Protein AF-A0A7J4LAJ6-F1 (afdb_monomer_lite)

Structure (mmCIF, N/CA/C/O backbone):
data_AF-A0A7J4LAJ6-F1
#
_entry.id   AF-A0A7J4LAJ6-F1
#
loop_
_atom_site.group_PDB
_atom_site.id
_atom_site.type_symbol
_atom_site.label_atom_id
_atom_site.label_alt_id
_atom_site.label_comp_id
_atom_site.label_asym_id
_atom_site.label_entity_id
_atom_site.label_seq_id
_atom_site.pdbx_PDB_ins_code
_atom_site.Cartn_x
_atom_site.Cartn_y
_atom_site.Cartn_z
_atom_site.occupancy
_atom_site.B_iso_or_equiv
_atom_site.auth_seq_id
_atom_site.auth_comp_id
_atom_site.auth_asym_id
_atom_site.auth_atom_id
_atom_site.pdbx_PDB_model_num
ATOM 1 N N . MET A 1 1 ? -7.871 -32.182 -29.128 1.00 37.62 1 MET A N 1
ATOM 2 C CA . MET A 1 1 ? -6.951 -31.026 -29.148 1.00 37.62 1 MET A CA 1
ATOM 3 C C . MET A 1 1 ? -7.465 -30.010 -28.133 1.00 37.62 1 MET A C 1
ATOM 5 O O . M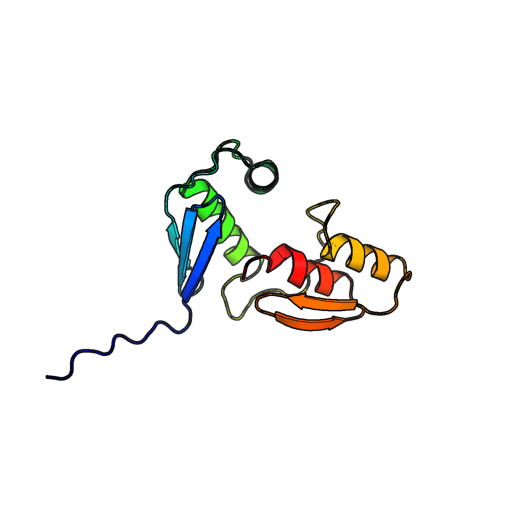ET A 1 1 ? -8.141 -29.061 -28.498 1.00 37.62 1 MET A O 1
ATOM 9 N N . MET A 1 2 ? -7.260 -30.291 -26.840 1.00 36.38 2 MET A N 1
ATOM 10 C CA . MET A 1 2 ? -7.616 -29.369 -25.757 1.00 36.38 2 MET A CA 1
ATOM 11 C C . MET A 1 2 ? -6.574 -28.255 -25.769 1.00 36.38 2 MET A C 1
ATOM 13 O O . MET A 1 2 ? -5.433 -28.470 -25.364 1.00 36.38 2 MET A O 1
ATOM 17 N N . MET A 1 3 ? -6.941 -27.094 -26.312 1.00 44.91 3 MET A N 1
ATOM 18 C CA . MET A 1 3 ? -6.167 -25.879 -26.102 1.00 44.91 3 MET A CA 1
ATOM 19 C C . MET A 1 3 ? -6.116 -25.642 -24.597 1.00 44.91 3 MET A C 1
ATOM 21 O O . MET A 1 3 ? -7.146 -25.503 -23.945 1.00 44.91 3 MET A O 1
ATOM 25 N N . SER A 1 4 ? -4.893 -25.690 -24.075 1.00 44.25 4 SER A N 1
ATOM 26 C CA . SER A 1 4 ? -4.522 -25.349 -22.713 1.00 44.25 4 SER A CA 1
ATOM 27 C C . SER A 1 4 ? -5.217 -24.050 -22.309 1.00 44.25 4 SER A C 1
ATOM 29 O O . SER A 1 4 ? -4.835 -22.965 -22.752 1.00 44.25 4 SER A O 1
ATOM 31 N N . MET A 1 5 ? -6.265 -24.168 -21.493 1.00 45.34 5 MET A N 1
ATOM 32 C CA . MET A 1 5 ? -6.782 -23.062 -20.705 1.00 45.34 5 MET A CA 1
ATOM 33 C C . MET A 1 5 ? -5.696 -22.797 -19.671 1.00 45.34 5 MET A C 1
ATOM 35 O O . MET A 1 5 ? -5.659 -23.413 -18.610 1.00 45.34 5 MET A O 1
ATOM 39 N N . LYS A 1 6 ? -4.707 -21.996 -20.081 1.00 46.69 6 LYS A N 1
ATOM 40 C CA . LYS A 1 6 ? -3.639 -21.479 -19.235 1.00 46.69 6 LYS A CA 1
ATOM 41 C C . LYS A 1 6 ? -4.332 -20.994 -17.970 1.00 46.69 6 LYS A C 1
ATOM 43 O O . LYS A 1 6 ? -5.164 -20.095 -18.080 1.00 46.69 6 LYS A O 1
ATOM 48 N N . MET A 1 7 ? -4.088 -21.659 -16.838 1.00 45.06 7 MET A N 1
ATOM 49 C CA . MET A 1 7 ? -4.697 -21.260 -15.574 1.00 45.06 7 MET A CA 1
ATOM 50 C C . MET A 1 7 ? -4.461 -19.762 -15.437 1.00 45.06 7 MET A C 1
ATOM 52 O O . MET A 1 7 ? -3.322 -19.300 -15.551 1.00 45.06 7 MET A O 1
ATOM 56 N N . MET A 1 8 ? -5.552 -19.006 -15.349 1.00 49.16 8 MET A N 1
ATOM 57 C CA . MET A 1 8 ? -5.489 -17.609 -14.967 1.00 49.16 8 MET A CA 1
ATOM 58 C C . MET A 1 8 ? -4.752 -17.641 -13.631 1.00 49.16 8 MET A C 1
ATOM 60 O O . MET A 1 8 ? -5.162 -18.372 -12.737 1.00 49.16 8 MET A O 1
ATOM 64 N N . ASN A 1 9 ? -3.569 -17.034 -13.560 1.00 57.22 9 ASN A N 1
ATOM 65 C CA . ASN A 1 9 ? -2.819 -17.025 -12.313 1.00 57.22 9 ASN A CA 1
ATOM 66 C C . ASN A 1 9 ? -3.720 -16.266 -11.329 1.00 57.22 9 ASN A C 1
ATOM 68 O O . ASN A 1 9 ? -3.963 -15.082 -11.556 1.00 57.22 9 ASN A O 1
ATOM 72 N N . ASP A 1 10 ? -4.278 -16.950 -10.325 1.00 72.31 10 ASP A N 1
ATOM 73 C CA . ASP A 1 10 ? -5.292 -16.379 -9.420 1.00 72.31 10 ASP A CA 1
ATOM 74 C C . ASP A 1 10 ? -4.754 -15.166 -8.628 1.00 72.31 10 ASP A C 1
ATOM 76 O O . ASP A 1 10 ? -5.525 -14.392 -8.068 1.00 72.31 10 ASP A O 1
ATOM 80 N N . ASP A 1 11 ? -3.431 -14.976 -8.625 1.00 89.12 11 ASP A N 1
ATOM 81 C CA . ASP A 1 11 ? -2.711 -13.882 -7.979 1.00 89.12 11 ASP A CA 1
ATOM 82 C C . ASP A 1 11 ? -2.031 -12.966 -9.018 1.00 89.12 11 ASP A C 1
ATOM 84 O O . ASP A 1 11 ? -0.808 -12.968 -9.181 1.00 89.12 11 ASP A O 1
ATOM 88 N N . GLU A 1 12 ? -2.826 -12.204 -9.775 1.00 93.56 12 GLU A N 1
ATOM 89 C CA . GLU A 1 12 ? -2.350 -11.136 -10.666 1.00 93.56 12 GLU A CA 1
ATOM 90 C C . GLU A 1 12 ? -2.897 -9.776 -10.222 1.00 93.56 12 GLU A C 1
ATOM 92 O O . GLU A 1 12 ? -4.105 -9.553 -10.202 1.00 93.56 12 GLU A O 1
ATOM 97 N N . HIS A 1 13 ? -1.992 -8.837 -9.939 1.00 92.56 13 HIS A N 1
ATOM 98 C CA . HIS A 1 13 ? -2.321 -7.467 -9.541 1.00 92.56 13 HIS A CA 1
ATOM 99 C C . HIS A 1 13 ? -1.783 -6.491 -10.578 1.00 92.56 13 HIS A C 1
ATOM 101 O O . HIS A 1 13 ? -0.588 -6.503 -10.897 1.00 92.56 13 HIS A O 1
ATOM 107 N N . ILE A 1 14 ? -2.648 -5.619 -11.092 1.00 93.94 14 ILE A N 1
ATOM 108 C CA . ILE A 1 14 ? -2.284 -4.599 -12.078 1.00 93.94 14 ILE A CA 1
ATOM 109 C C . ILE A 1 14 ? -2.346 -3.237 -11.399 1.00 93.94 14 ILE A C 1
ATOM 111 O O . ILE A 1 14 ? -3.401 -2.815 -10.947 1.00 93.94 14 ILE A O 1
ATOM 115 N N . TRP A 1 15 ? -1.215 -2.542 -11.383 1.00 93.81 15 TRP A N 1
ATOM 116 C CA . TRP A 1 15 ? -1.051 -1.253 -10.722 1.00 93.81 15 TRP A CA 1
ATOM 117 C C . TRP A 1 15 ? -0.752 -0.148 -11.729 1.00 93.81 15 TRP A C 1
ATOM 119 O O . TRP A 1 15 ? -0.108 -0.385 -12.757 1.00 93.81 15 TRP A O 1
ATOM 129 N N . GLU A 1 16 ? -1.145 1.077 -11.390 1.00 93.50 16 GLU A N 1
ATOM 130 C CA . GLU A 1 16 ? -0.698 2.283 -12.080 1.00 93.50 16 GLU A CA 1
ATOM 131 C C . GLU A 1 16 ? 0.025 3.214 -11.101 1.00 93.50 16 GLU A C 1
ATOM 133 O O . GLU A 1 16 ? -0.554 3.694 -10.131 1.00 93.50 16 GLU A O 1
ATOM 138 N N . VAL A 1 17 ? 1.303 3.496 -11.363 1.00 91.62 17 VAL A N 1
ATOM 139 C CA . VAL A 1 17 ? 2.121 4.412 -10.551 1.00 91.62 17 VAL A CA 1
ATOM 140 C C . VAL A 1 17 ? 2.807 5.389 -11.487 1.00 91.62 17 VAL A C 1
ATOM 142 O O . VAL A 1 17 ? 3.509 4.982 -12.403 1.00 91.62 17 VAL A O 1
ATOM 145 N N . GLY A 1 18 ? 2.599 6.695 -11.321 1.00 92.56 18 GLY A N 1
ATOM 146 C CA . GLY A 1 18 ? 3.236 7.670 -12.216 1.00 92.56 18 GLY A CA 1
ATOM 147 C C . GLY A 1 18 ? 2.805 7.542 -13.691 1.00 92.56 18 GLY A C 1
ATOM 148 O O . GLY A 1 18 ? 3.572 7.912 -14.582 1.00 92.56 18 GLY A O 1
ATOM 149 N N . LYS A 1 19 ? 1.610 6.982 -13.954 1.00 94.88 19 LYS A N 1
ATOM 150 C CA . LYS A 1 19 ? 1.123 6.546 -15.282 1.00 94.88 19 LYS A CA 1
ATOM 151 C C . LYS A 1 19 ? 1.925 5.396 -15.917 1.00 94.88 19 LYS A C 1
ATOM 153 O O . LYS A 1 19 ? 1.718 5.093 -17.087 1.00 94.88 19 LYS A O 1
ATOM 158 N N . ALA A 1 20 ? 2.816 4.747 -15.167 1.00 96.00 20 ALA A N 1
ATOM 159 C CA . ALA A 1 20 ? 3.391 3.464 -15.548 1.00 96.00 20 ALA A CA 1
ATOM 160 C C . ALA A 1 20 ? 2.447 2.334 -15.145 1.00 96.00 20 ALA A C 1
ATOM 162 O O . ALA A 1 20 ? 2.004 2.275 -13.997 1.00 96.00 20 ALA A O 1
ATOM 163 N N . ARG A 1 21 ? 2.202 1.404 -16.065 1.00 97.25 21 ARG A N 1
ATOM 164 C CA . ARG A 1 21 ? 1.507 0.155 -15.778 1.00 97.25 21 ARG A CA 1
ATOM 165 C C . ARG A 1 21 ? 2.499 -0.859 -15.227 1.00 97.25 21 ARG A C 1
ATOM 167 O O . ARG A 1 21 ? 3.522 -1.138 -15.852 1.00 97.25 21 ARG A O 1
ATOM 174 N N . MET A 1 22 ? 2.164 -1.447 -14.091 1.00 96.94 22 MET A N 1
ATOM 175 C CA . MET A 1 22 ? 2.949 -2.482 -13.435 1.00 96.94 22 MET A CA 1
ATOM 176 C C . MET A 1 22 ? 2.106 -3.737 -13.220 1.00 96.94 22 MET A C 1
ATOM 178 O O . MET A 1 22 ? 0.913 -3.646 -12.947 1.00 96.94 22 MET A O 1
ATOM 182 N N . ILE A 1 23 ? 2.730 -4.906 -13.350 1.00 96.88 23 ILE A N 1
ATOM 183 C CA . ILE A 1 23 ? 2.097 -6.202 -13.086 1.00 96.88 23 ILE A CA 1
ATOM 184 C C . ILE A 1 23 ? 2.887 -6.902 -11.987 1.00 96.88 23 ILE A C 1
ATOM 186 O O . ILE A 1 23 ? 4.101 -7.083 -12.122 1.00 96.88 23 ILE A O 1
ATOM 190 N N . VAL A 1 24 ? 2.191 -7.317 -10.933 1.00 95.88 24 VAL A N 1
ATOM 191 C CA . VAL A 1 24 ? 2.715 -8.166 -9.859 1.00 95.88 24 VAL A CA 1
ATOM 192 C C . VAL A 1 24 ? 2.018 -9.522 -9.940 1.00 95.88 24 VAL A C 1
ATOM 194 O O . VAL A 1 24 ? 0.797 -9.572 -10.067 1.00 95.88 24 VAL A O 1
ATOM 197 N N . ARG A 1 25 ? 2.786 -10.613 -9.892 1.00 96.00 25 ARG A N 1
ATOM 198 C CA . ARG A 1 25 ? 2.263 -11.984 -9.803 1.00 96.00 25 ARG A CA 1
ATOM 199 C C . ARG A 1 25 ? 2.984 -12.747 -8.713 1.00 96.00 25 ARG A C 1
ATOM 201 O O . ARG A 1 25 ? 4.212 -12.663 -8.659 1.00 96.00 25 ARG A O 1
ATOM 208 N N . ASP A 1 26 ? 2.251 -13.477 -7.881 1.00 94.19 26 ASP A N 1
ATOM 209 C CA . ASP A 1 26 ? 2.819 -14.308 -6.812 1.00 94.19 26 ASP A CA 1
ATOM 210 C C . ASP A 1 26 ? 3.787 -13.512 -5.911 1.00 94.19 26 ASP A C 1
ATOM 212 O O . ASP A 1 26 ? 4.908 -13.944 -5.620 1.00 94.19 26 ASP A O 1
ATOM 216 N N . GLY A 1 27 ? 3.402 -12.278 -5.557 1.00 94.19 27 GLY A N 1
ATOM 217 C CA . GLY A 1 27 ? 4.250 -11.350 -4.800 1.00 94.19 27 GLY A CA 1
ATOM 218 C C . GLY A 1 27 ? 5.546 -10.922 -5.506 1.00 94.19 27 GLY A C 1
ATOM 219 O O . GLY A 1 27 ? 6.524 -10.585 -4.843 1.00 94.19 27 GLY A O 1
ATOM 220 N N . LYS A 1 28 ? 5.622 -10.959 -6.841 1.00 96.50 28 LYS A N 1
ATOM 221 C CA . LYS A 1 28 ? 6.815 -10.551 -7.608 1.00 96.50 28 LYS A CA 1
ATOM 222 C C . LYS A 1 28 ? 6.460 -9.581 -8.722 1.00 96.50 28 LYS A C 1
ATOM 224 O O . LYS A 1 28 ? 5.520 -9.809 -9.479 1.00 96.50 28 LYS A O 1
ATOM 229 N N . VAL A 1 29 ? 7.247 -8.518 -8.874 1.00 97.62 29 VAL A N 1
ATOM 230 C CA . VAL A 1 29 ? 7.067 -7.553 -9.967 1.00 97.62 29 VAL A CA 1
ATOM 231 C C . VAL A 1 29 ? 7.507 -8.189 -11.289 1.00 97.62 29 VAL A C 1
ATOM 233 O O . VAL A 1 29 ? 8.691 -8.440 -11.515 1.00 97.62 29 VAL A O 1
ATOM 236 N N . VAL A 1 30 ? 6.562 -8.425 -12.196 1.00 97.94 30 VAL A N 1
ATOM 237 C CA . VAL A 1 30 ? 6.812 -9.082 -13.489 1.00 97.94 30 VAL A CA 1
ATOM 238 C C . VAL A 1 30 ? 7.166 -8.066 -14.571 1.00 97.94 30 VAL A C 1
ATOM 240 O O . VAL A 1 30 ? 8.087 -8.285 -15.354 1.00 97.94 30 VAL A O 1
ATOM 243 N N . SER A 1 31 ? 6.479 -6.926 -14.607 1.00 97.69 31 SER A N 1
ATOM 244 C CA . SER A 1 31 ? 6.711 -5.886 -15.615 1.00 97.69 31 SER A CA 1
ATOM 245 C C . SER A 1 31 ? 6.375 -4.507 -15.075 1.00 97.69 31 SER A C 1
ATOM 247 O O . SER A 1 31 ? 5.419 -4.376 -14.315 1.00 97.69 31 SER A O 1
ATOM 249 N N . VAL A 1 32 ? 7.108 -3.491 -15.529 1.00 98.19 32 VAL A N 1
ATOM 250 C CA . VAL A 1 32 ? 6.829 -2.070 -15.283 1.00 98.19 32 VAL A CA 1
ATOM 251 C C . VAL A 1 32 ? 7.060 -1.329 -16.597 1.00 98.19 32 VAL A C 1
ATOM 253 O O . VAL A 1 32 ? 8.117 -1.497 -17.203 1.00 98.19 32 VAL A O 1
ATOM 256 N N . SER A 1 33 ? 6.070 -0.574 -17.069 1.00 98.06 33 SER A N 1
ATOM 257 C CA . SER A 1 33 ? 6.226 0.299 -18.237 1.00 98.06 33 SER A CA 1
ATOM 258 C C . SER A 1 33 ? 6.873 1.629 -17.855 1.00 98.06 33 SER A C 1
ATOM 260 O O . SER A 1 33 ? 6.918 1.989 -16.682 1.00 98.06 33 SER A O 1
ATOM 262 N N . ASP A 1 34 ? 7.290 2.412 -18.847 1.00 97.00 34 ASP A N 1
ATOM 263 C CA . ASP A 1 34 ? 7.827 3.743 -18.569 1.00 97.00 34 ASP A CA 1
ATOM 264 C C . ASP A 1 34 ? 6.760 4.681 -17.986 1.00 97.00 34 ASP A C 1
ATOM 266 O O . ASP A 1 34 ? 5.639 4.737 -18.505 1.00 97.00 34 ASP A O 1
ATOM 270 N N . PRO A 1 35 ? 7.086 5.444 -16.925 1.00 96.69 35 PRO A N 1
ATOM 271 C CA . PRO A 1 35 ? 6.169 6.428 -16.377 1.00 96.69 35 PRO A CA 1
ATOM 272 C C . PRO A 1 35 ? 6.119 7.683 -17.250 1.00 96.69 35 PRO A C 1
ATOM 274 O O . PRO A 1 35 ? 7.144 8.162 -17.760 1.00 96.69 35 PRO A O 1
ATOM 277 N N . LEU A 1 36 ? 4.924 8.267 -17.368 1.00 96.12 36 LEU A N 1
ATOM 278 C CA . LEU A 1 36 ? 4.752 9.595 -17.968 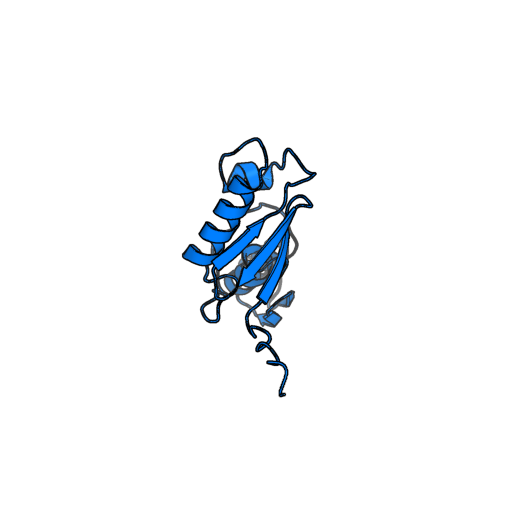1.00 96.12 36 LEU A CA 1
ATOM 279 C C . LEU A 1 36 ? 5.101 10.699 -16.964 1.00 96.12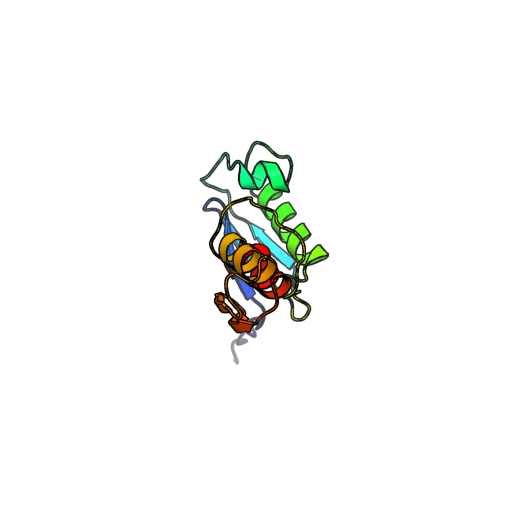 36 LEU A C 1
ATOM 281 O O . LEU A 1 36 ? 5.644 11.733 -17.351 1.00 96.12 36 LEU A O 1
ATOM 285 N N . ILE A 1 37 ? 4.839 10.466 -15.675 1.00 94.75 37 ILE A N 1
ATOM 286 C CA . ILE A 1 37 ? 5.243 11.375 -14.600 1.00 94.75 37 ILE A CA 1
ATOM 287 C C . ILE A 1 37 ? 6.744 11.206 -14.370 1.00 94.75 37 ILE A C 1
ATOM 289 O O . ILE A 1 37 ? 7.222 10.099 -14.141 1.00 94.75 37 ILE A O 1
ATOM 293 N N . LYS A 1 38 ? 7.494 12.310 -14.446 1.00 90.88 38 LYS A N 1
ATOM 294 C CA . LYS A 1 38 ? 8.957 12.302 -14.281 1.00 90.88 38 LYS A CA 1
ATOM 295 C C . LYS A 1 38 ? 9.421 12.679 -12.883 1.00 90.88 38 LYS A C 1
ATOM 297 O O . LYS A 1 38 ? 10.532 12.314 -12.526 1.00 90.88 38 LYS A O 1
ATOM 302 N N . LEU A 1 39 ? 8.594 13.371 -12.105 1.00 92.19 39 LEU A N 1
ATOM 303 C CA . LEU A 1 39 ? 8.937 13.830 -10.764 1.00 92.19 39 LEU A CA 1
ATOM 304 C C . LEU A 1 39 ? 7.703 13.746 -9.866 1.00 92.19 39 LEU A C 1
ATOM 306 O O . LEU A 1 39 ? 6.638 14.250 -10.220 1.00 92.19 39 LEU A O 1
ATOM 310 N N . CYS A 1 40 ? 7.859 13.105 -8.711 1.00 89.75 40 CYS A N 1
ATOM 311 C CA . CYS A 1 40 ? 6.835 13.005 -7.678 1.00 89.75 40 CYS A CA 1
ATOM 312 C C . CYS A 1 40 ? 7.506 13.202 -6.311 1.00 89.75 40 CYS A C 1
ATOM 314 O O . CYS A 1 40 ? 8.321 12.360 -5.928 1.00 89.75 40 CYS A O 1
ATOM 316 N N . PRO A 1 41 ? 7.171 14.267 -5.558 1.00 88.12 41 PRO A N 1
ATOM 317 C CA . PRO A 1 41 ? 7.784 14.529 -4.255 1.00 88.12 41 PRO A CA 1
ATOM 318 C C . PRO A 1 41 ? 7.594 13.388 -3.248 1.00 88.12 41 PRO A C 1
ATOM 320 O O . PRO A 1 41 ? 8.501 13.097 -2.478 1.00 88.12 41 PRO A O 1
ATOM 323 N N . ILE A 1 42 ? 6.442 12.709 -3.284 1.00 84.25 42 ILE A N 1
ATOM 324 C CA . ILE A 1 42 ? 6.159 11.559 -2.411 1.00 84.25 42 ILE A CA 1
ATOM 325 C C . ILE A 1 42 ? 7.049 10.371 -2.791 1.00 84.25 42 ILE A C 1
ATOM 327 O O . ILE A 1 42 ? 7.619 9.723 -1.921 1.00 84.25 42 ILE A O 1
ATOM 331 N N . HIS A 1 43 ? 7.219 10.103 -4.090 1.00 86.12 43 HIS A N 1
ATOM 332 C CA . HIS A 1 43 ? 8.102 9.030 -4.556 1.00 86.12 43 HIS A CA 1
ATOM 333 C C . HIS A 1 43 ? 9.558 9.300 -4.173 1.00 86.12 43 HIS A C 1
ATOM 335 O O . HIS A 1 43 ? 10.231 8.402 -3.675 1.00 86.12 43 HIS A O 1
ATOM 341 N N . TYR A 1 44 ? 10.015 10.546 -4.330 1.00 87.44 44 TYR A N 1
ATOM 342 C CA . TYR A 1 44 ? 11.337 10.977 -3.875 1.00 87.44 44 TYR A CA 1
ATOM 343 C C . TYR A 1 44 ? 11.503 10.799 -2.361 1.00 87.44 44 TYR A C 1
ATOM 345 O O . TYR A 1 44 ? 12.509 10.258 -1.924 1.00 87.44 44 TYR A O 1
ATOM 353 N N . ALA A 1 45 ? 10.507 11.175 -1.556 1.00 83.31 45 ALA A N 1
ATOM 354 C CA . ALA A 1 45 ? 10.568 11.000 -0.105 1.00 83.31 45 ALA A CA 1
ATOM 355 C C . ALA A 1 45 ? 10.668 9.522 0.326 1.00 83.31 45 ALA A C 1
ATOM 357 O O . ALA A 1 45 ? 11.261 9.232 1.360 1.00 83.31 45 ALA A O 1
ATOM 358 N N . ILE A 1 46 ? 10.105 8.595 -0.459 1.00 77.69 46 ILE A N 1
ATOM 359 C CA . ILE A 1 46 ? 10.118 7.154 -0.162 1.00 77.69 46 ILE A CA 1
ATOM 360 C C . ILE A 1 46 ? 11.393 6.472 -0.686 1.00 77.69 46 ILE A C 1
ATOM 362 O O . ILE A 1 46 ? 11.948 5.616 -0.001 1.00 77.69 46 ILE A O 1
ATOM 366 N N . ILE A 1 47 ? 11.838 6.810 -1.901 1.00 82.50 47 ILE A N 1
ATOM 367 C CA . ILE A 1 47 ? 12.893 6.078 -2.633 1.00 82.50 47 ILE A CA 1
ATOM 368 C C . ILE A 1 47 ? 14.221 6.842 -2.693 1.00 82.50 47 ILE A C 1
ATOM 370 O O . ILE A 1 47 ? 15.260 6.243 -2.940 1.00 82.50 47 ILE A O 1
ATOM 374 N N . GLY A 1 48 ? 14.212 8.153 -2.458 1.00 84.56 48 GLY A N 1
ATOM 375 C CA . GLY A 1 48 ? 15.390 9.019 -2.568 1.00 84.56 48 GLY A CA 1
ATOM 376 C C . GLY A 1 48 ? 15.773 9.387 -4.005 1.00 84.56 48 GLY A C 1
ATOM 377 O O . GLY A 1 48 ? 16.758 10.088 -4.209 1.00 84.56 48 GLY A O 1
ATOM 378 N N . GLU A 1 49 ? 14.998 8.950 -5.001 1.00 83.44 49 GLU A N 1
ATOM 379 C CA . GLU A 1 49 ? 15.269 9.191 -6.422 1.00 83.44 49 GLU A CA 1
ATOM 380 C C . GLU A 1 49 ? 14.429 10.349 -6.967 1.00 83.44 49 GLU A C 1
ATOM 382 O O . GLU A 1 49 ? 13.195 10.291 -6.972 1.00 83.44 49 GLU A O 1
ATOM 387 N N . GLU A 1 50 ? 15.086 11.423 -7.424 1.00 83.50 50 GLU A N 1
ATOM 388 C CA . GLU A 1 50 ? 14.403 12.644 -7.891 1.00 83.50 50 GLU A CA 1
ATOM 389 C C . GLU A 1 50 ? 13.561 12.395 -9.147 1.00 83.50 50 GLU A C 1
ATOM 391 O O . GLU A 1 50 ? 12.509 13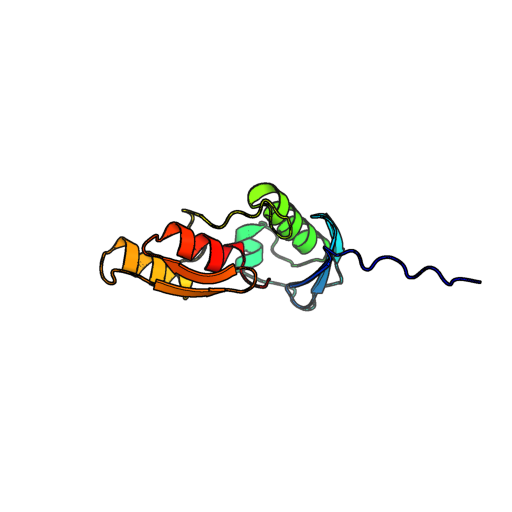.013 -9.343 1.00 83.50 50 GLU A O 1
ATOM 396 N N . ARG A 1 51 ? 14.027 11.488 -10.016 1.00 90.56 51 ARG A N 1
ATOM 397 C CA . ARG A 1 51 ? 13.345 11.137 -11.261 1.00 90.56 51 ARG A CA 1
ATOM 398 C C . ARG A 1 51 ? 12.668 9.780 -11.162 1.00 90.56 51 ARG A C 1
ATOM 400 O O . ARG A 1 51 ? 13.285 8.761 -10.864 1.00 90.56 51 ARG A O 1
ATOM 407 N N . MET A 1 52 ? 11.387 9.758 -11.510 1.00 93.00 52 MET A N 1
ATOM 408 C CA . MET A 1 52 ? 10.637 8.516 -11.645 1.00 93.00 52 MET A CA 1
ATOM 409 C C . MET A 1 52 ? 11.063 7.767 -12.909 1.00 93.00 52 MET A C 1
ATOM 411 O O . MET A 1 52 ? 11.109 8.329 -14.009 1.00 93.00 52 MET A O 1
ATOM 415 N N . SER A 1 53 ? 11.343 6.479 -12.745 1.00 94.88 53 SER A N 1
ATOM 416 C CA . SER A 1 53 ? 11.695 5.543 -13.806 1.00 94.88 53 SER A CA 1
ATOM 417 C C . SER A 1 53 ? 11.007 4.205 -13.550 1.00 94.88 53 SER A C 1
ATOM 419 O O . SER A 1 53 ? 10.531 3.937 -12.446 1.00 94.88 53 SER A O 1
ATOM 421 N N . SER A 1 54 ? 10.970 3.343 -14.562 1.00 96.06 54 SER A N 1
ATOM 422 C CA . SER A 1 54 ? 10.457 1.974 -14.430 1.00 96.06 54 SER A CA 1
ATOM 423 C C . SER A 1 54 ? 11.181 1.201 -13.321 1.00 96.06 54 SER A C 1
ATOM 425 O O . SER A 1 54 ? 10.564 0.421 -12.600 1.00 96.06 54 SER A O 1
ATOM 427 N N . GLU A 1 55 ? 12.475 1.476 -13.140 1.00 94.81 55 GLU A N 1
ATOM 428 C CA . GLU A 1 55 ? 13.304 0.861 -12.108 1.00 94.81 55 GLU A CA 1
ATOM 429 C C . GLU A 1 55 ? 12.992 1.411 -10.711 1.00 94.81 55 GLU A C 1
ATOM 431 O O . GLU A 1 55 ? 12.775 0.633 -9.786 1.00 94.81 55 GLU A O 1
ATOM 436 N N . SER A 1 56 ? 12.864 2.732 -10.543 1.00 94.44 56 SER A N 1
ATOM 437 C CA . SER A 1 56 ? 12.533 3.289 -9.223 1.00 94.44 56 SER A CA 1
ATOM 438 C C . SER A 1 56 ? 11.107 2.931 -8.781 1.00 94.44 56 SER A C 1
ATOM 440 O O . SER A 1 56 ? 10.855 2.761 -7.590 1.00 94.44 56 SER A O 1
ATOM 442 N N . ILE A 1 57 ? 10.175 2.739 -9.723 1.00 94.94 57 ILE A N 1
ATOM 443 C CA . ILE A 1 57 ? 8.830 2.204 -9.449 1.00 94.94 57 ILE A CA 1
ATOM 444 C C . ILE A 1 57 ? 8.889 0.724 -9.057 1.00 94.94 57 ILE A C 1
ATOM 446 O O . ILE A 1 57 ? 8.249 0.332 -8.078 1.00 94.94 57 ILE A O 1
ATOM 450 N N . ARG A 1 58 ? 9.669 -0.091 -9.781 1.00 95.81 58 ARG A N 1
ATOM 451 C CA . ARG A 1 58 ? 9.899 -1.502 -9.440 1.00 95.81 58 ARG A CA 1
ATOM 452 C C . ARG A 1 58 ? 10.439 -1.633 -8.020 1.00 95.81 58 ARG A C 1
ATOM 454 O O . ARG A 1 58 ? 9.842 -2.346 -7.220 1.00 95.81 58 ARG A O 1
ATOM 461 N N . GLN A 1 59 ? 11.499 -0.898 -7.696 1.00 93.94 59 GLN A N 1
ATOM 462 C CA . GLN A 1 59 ? 12.124 -0.911 -6.373 1.00 93.94 59 GLN A CA 1
ATOM 463 C C . GLN A 1 59 ? 11.144 -0.492 -5.276 1.00 93.94 59 GLN A C 1
ATOM 465 O O . GLN A 1 59 ? 11.084 -1.134 -4.229 1.00 93.94 59 GLN A O 1
ATOM 470 N N . ALA A 1 60 ? 10.320 0.532 -5.526 1.00 91.88 60 ALA A N 1
ATOM 471 C CA . ALA A 1 60 ? 9.290 0.951 -4.581 1.00 91.88 60 ALA A CA 1
ATOM 472 C C . ALA A 1 60 ? 8.273 -0.156 -4.289 1.00 91.88 60 ALA A C 1
ATOM 474 O O . ALA A 1 60 ? 7.917 -0.381 -3.132 1.00 91.88 60 ALA A O 1
ATOM 475 N N . MET A 1 61 ? 7.809 -0.862 -5.321 1.00 93.50 61 MET A N 1
ATOM 476 C CA . MET A 1 61 ? 6.870 -1.966 -5.143 1.00 93.50 61 MET A CA 1
ATOM 477 C C . MET A 1 61 ? 7.531 -3.177 -4.478 1.00 93.50 61 MET A C 1
ATOM 479 O O . MET A 1 61 ? 6.967 -3.735 -3.544 1.00 93.50 61 MET A O 1
ATOM 483 N N . GLU A 1 62 ? 8.743 -3.555 -4.882 1.00 95.19 62 GLU A N 1
ATOM 484 C CA . GLU A 1 62 ? 9.488 -4.660 -4.263 1.00 95.19 62 GLU A CA 1
ATOM 485 C C . GLU A 1 62 ? 9.771 -4.398 -2.777 1.00 95.19 62 GLU A C 1
ATOM 487 O O . GLU A 1 62 ? 9.635 -5.306 -1.955 1.00 95.19 62 GLU A O 1
ATOM 492 N N . LEU A 1 63 ? 10.073 -3.149 -2.404 1.00 91.44 63 LEU A N 1
ATOM 493 C CA . LEU A 1 63 ? 10.203 -2.739 -1.007 1.00 91.44 63 LEU A CA 1
ATOM 494 C C . LEU A 1 63 ? 8.878 -2.897 -0.252 1.00 91.44 63 LEU A C 1
ATOM 496 O O . LEU A 1 63 ? 8.865 -3.445 0.853 1.00 91.44 63 LEU A O 1
ATOM 500 N N . LYS A 1 64 ? 7.759 -2.467 -0.851 1.00 90.69 64 LYS A N 1
ATOM 501 C CA . LYS A 1 64 ? 6.429 -2.608 -0.242 1.00 90.69 64 LYS A CA 1
ATOM 502 C C . LYS A 1 64 ? 6.035 -4.072 -0.045 1.00 90.69 64 LYS A C 1
ATOM 504 O O . LYS A 1 64 ? 5.568 -4.435 1.031 1.00 90.69 64 LYS A O 1
ATOM 509 N N . ILE A 1 65 ? 6.261 -4.917 -1.048 1.00 93.75 65 ILE A N 1
ATOM 510 C CA . ILE A 1 65 ? 6.027 -6.363 -0.960 1.00 93.75 65 ILE A CA 1
ATOM 511 C C . ILE A 1 65 ? 6.886 -6.960 0.160 1.00 93.75 65 ILE A C 1
ATOM 513 O O . ILE A 1 65 ? 6.378 -7.688 1.008 1.00 93.75 65 ILE A O 1
ATOM 517 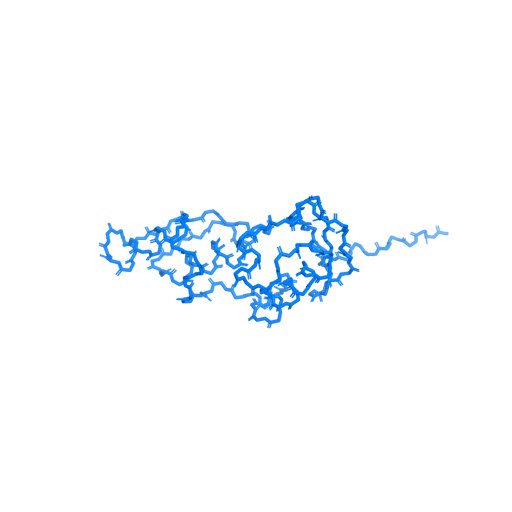N N . LYS A 1 66 ? 8.179 -6.621 0.204 1.00 93.81 66 LYS A N 1
ATOM 518 C CA . LYS A 1 66 ? 9.120 -7.164 1.191 1.00 93.81 66 LYS A CA 1
ATOM 519 C C . LYS A 1 66 ? 8.767 -6.781 2.629 1.00 93.81 66 LYS A C 1
ATOM 521 O O . LYS A 1 66 ? 8.877 -7.625 3.512 1.00 93.81 66 LYS A O 1
ATOM 526 N N . ILE A 1 67 ? 8.415 -5.519 2.875 1.00 90.69 67 ILE A N 1
ATOM 527 C CA . ILE A 1 67 ? 8.178 -5.009 4.235 1.00 90.69 67 ILE A CA 1
ATOM 528 C C . ILE A 1 67 ? 6.752 -5.310 4.701 1.00 90.69 67 ILE A C 1
ATOM 530 O O . ILE A 1 67 ? 6.555 -5.672 5.858 1.00 90.69 67 ILE A O 1
ATOM 534 N N . TYR A 1 68 ? 5.766 -5.172 3.814 1.00 90.50 68 TYR A N 1
ATOM 535 C CA . TYR A 1 68 ? 4.351 -5.184 4.191 1.00 90.50 68 TYR A CA 1
ATOM 536 C C . TYR A 1 68 ? 3.578 -6.374 3.640 1.00 90.50 68 TYR A C 1
ATOM 538 O O . TYR A 1 68 ? 2.374 -6.451 3.861 1.00 90.50 68 TYR A O 1
ATOM 546 N N . GLY A 1 69 ? 4.217 -7.273 2.889 1.00 92.31 69 GLY A N 1
ATOM 547 C CA . GLY A 1 69 ? 3.530 -8.390 2.244 1.00 92.31 69 GLY A CA 1
ATOM 548 C C . GLY A 1 69 ? 2.487 -7.944 1.214 1.00 92.31 69 GLY A C 1
ATOM 549 O O . GLY A 1 69 ? 1.550 -8.696 0.948 1.00 92.31 69 GLY A O 1
ATOM 550 N N . LEU A 1 70 ? 2.601 -6.726 0.665 1.00 91.88 70 LEU A N 1
ATOM 551 C CA . LEU A 1 70 ? 1.658 -6.194 -0.325 1.00 91.88 70 LEU A CA 1
ATOM 552 C C . LEU A 1 70 ? 1.540 -7.156 -1.521 1.00 91.88 70 LEU A C 1
ATOM 554 O O . LEU A 1 70 ? 2.532 -7.759 -1.916 1.00 91.88 70 LEU A O 1
ATOM 558 N N . CYS A 1 71 ? 0.337 -7.315 -2.082 1.00 92.00 71 CYS A N 1
ATOM 559 C CA . CYS A 1 71 ? 0.053 -8.294 -3.146 1.00 92.00 71 CYS A CA 1
ATOM 560 C C . CYS A 1 71 ? 0.391 -9.753 -2.762 1.00 92.00 71 CYS A C 1
ATOM 562 O O . CYS A 1 71 ? 0.774 -10.544 -3.619 1.00 92.00 71 CYS A O 1
ATOM 564 N N . THR A 1 72 ? 0.289 -10.109 -1.474 1.00 91.94 72 THR A N 1
ATOM 565 C CA . THR A 1 72 ? 0.408 -11.493 -0.986 1.00 91.94 72 THR A CA 1
ATOM 566 C C . THR A 1 72 ? -0.667 -11.796 0.071 1.00 91.94 72 THR A C 1
ATOM 568 O O . THR A 1 72 ? -1.249 -10.867 0.650 1.00 91.94 72 THR A O 1
ATOM 571 N N . PRO A 1 73 ? -0.913 -13.078 0.404 1.00 91.00 73 PRO A N 1
ATOM 572 C CA . PRO A 1 73 ? -1.765 -13.447 1.538 1.00 91.00 73 PRO A CA 1
ATOM 573 C C . PRO A 1 73 ? -1.249 -12.955 2.901 1.00 91.00 73 PRO A C 1
ATOM 575 O O . PRO A 1 73 ? -2.029 -12.849 3.840 1.00 91.00 73 PRO A O 1
ATOM 578 N N . GLY A 1 74 ? 0.048 -12.648 3.018 1.00 90.12 74 GLY A N 1
ATOM 579 C CA . GLY A 1 74 ? 0.690 -12.179 4.249 1.00 90.12 74 GLY A CA 1
ATOM 580 C C . GLY A 1 74 ? 0.698 -10.659 4.422 1.00 90.12 74 GLY A C 1
ATOM 581 O O . GLY A 1 74 ? 1.548 -10.152 5.152 1.00 90.12 74 GLY A O 1
ATOM 582 N N . ARG A 1 75 ? -0.179 -9.921 3.723 1.00 91.00 75 ARG A N 1
ATOM 583 C CA . ARG A 1 75 ? -0.207 -8.454 3.802 1.00 91.00 75 ARG A CA 1
ATOM 584 C C . ARG A 1 75 ? -0.519 -7.960 5.215 1.00 91.00 75 ARG A C 1
ATOM 586 O O . ARG A 1 75 ? -1.425 -8.469 5.875 1.00 91.00 75 ARG A O 1
ATOM 593 N N . LEU A 1 76 ? 0.199 -6.935 5.655 1.00 90.88 76 LEU A N 1
ATOM 594 C CA . LEU A 1 76 ? -0.044 -6.279 6.935 1.00 90.88 76 LEU A CA 1
ATOM 595 C C . LEU A 1 76 ? -1.206 -5.289 6.815 1.00 90.88 76 LEU A C 1
ATOM 597 O O . LEU A 1 76 ? -1.251 -4.488 5.884 1.00 90.88 76 LEU A O 1
ATOM 601 N N . ILE A 1 77 ? -2.120 -5.334 7.784 1.00 90.50 77 ILE A N 1
ATOM 602 C CA . ILE A 1 77 ? -3.262 -4.408 7.893 1.00 90.50 77 ILE A CA 1
ATOM 603 C C . ILE A 1 77 ? -3.100 -3.394 9.032 1.00 90.50 77 ILE A C 1
ATOM 605 O O . ILE A 1 77 ? -3.876 -2.453 9.123 1.00 90.50 77 ILE A O 1
ATOM 609 N N . GLU A 1 78 ? -2.093 -3.580 9.886 1.00 91.75 78 GLU A N 1
ATOM 610 C CA . GLU A 1 78 ? -1.753 -2.702 11.005 1.00 91.75 78 GLU A CA 1
ATOM 611 C C . GLU A 1 78 ? -0.424 -1.997 10.709 1.00 91.75 78 GLU A C 1
ATOM 613 O O . GLU A 1 78 ? 0.563 -2.642 10.344 1.00 91.75 78 GLU A O 1
ATOM 618 N N . ASN A 1 79 ? -0.382 -0.673 10.865 1.00 87.88 79 ASN A N 1
ATOM 619 C CA . ASN A 1 79 ? 0.837 0.120 10.749 1.00 87.88 79 ASN A CA 1
ATOM 620 C C . ASN A 1 79 ? 0.801 1.325 11.698 1.00 87.88 79 ASN A C 1
ATOM 622 O O . ASN A 1 79 ? -0.132 2.118 11.669 1.00 87.88 79 ASN A O 1
ATOM 626 N N . ASN A 1 80 ? 1.859 1.504 12.487 1.00 83.25 80 ASN A N 1
ATOM 627 C CA . ASN A 1 80 ? 1.998 2.639 13.407 1.00 83.25 80 ASN A CA 1
ATOM 628 C C . ASN A 1 80 ? 2.677 3.863 12.773 1.00 83.25 80 ASN A C 1
ATOM 630 O O . ASN A 1 80 ? 2.804 4.903 13.414 1.00 83.25 80 ASN A O 1
ATOM 634 N N . SER A 1 81 ? 3.175 3.739 11.542 1.00 76.69 81 SER A N 1
ATOM 635 C CA . SER A 1 81 ? 3.876 4.829 10.865 1.00 76.69 81 SER A CA 1
ATOM 636 C C . SER A 1 81 ? 2.891 5.793 10.214 1.00 76.69 81 SER A C 1
ATOM 638 O O . SER A 1 81 ? 1.976 5.364 9.520 1.00 76.69 81 SER A O 1
ATOM 640 N N . ILE A 1 82 ? 3.139 7.093 10.383 1.00 69.56 82 ILE A N 1
ATOM 641 C CA . ILE A 1 82 ? 2.484 8.179 9.647 1.00 69.56 82 ILE A CA 1
ATOM 642 C C . ILE A 1 82 ? 3.500 8.679 8.616 1.00 69.56 82 ILE A C 1
ATOM 644 O O . ILE A 1 82 ? 4.482 9.330 8.965 1.00 69.56 82 ILE A O 1
ATOM 648 N N . ALA A 1 83 ? 3.305 8.319 7.350 1.00 65.81 83 ALA A N 1
ATOM 649 C CA . ALA A 1 83 ? 4.225 8.634 6.256 1.00 65.81 83 ALA A CA 1
ATOM 650 C C . ALA A 1 83 ? 3.927 9.999 5.627 1.00 65.81 83 ALA A C 1
ATOM 652 O O . ALA A 1 83 ? 4.808 10.607 5.024 1.00 65.81 83 ALA A O 1
ATOM 653 N N . MET A 1 84 ? 2.696 10.494 5.773 1.00 72.50 84 MET A N 1
ATOM 654 C CA . MET A 1 84 ? 2.279 11.811 5.306 1.00 72.50 84 MET A CA 1
ATOM 655 C C . MET A 1 84 ? 1.574 12.549 6.439 1.00 72.50 84 MET A C 1
ATOM 657 O O . MET A 1 84 ? 0.847 11.956 7.219 1.00 72.50 84 MET A O 1
ATOM 661 N N . GLY A 1 85 ? 1.776 13.862 6.544 1.00 78.50 85 GLY A N 1
ATOM 662 C CA . GLY A 1 85 ? 1.070 14.692 7.533 1.00 78.50 85 GLY A CA 1
ATOM 663 C C . GLY A 1 85 ? -0.363 15.050 7.126 1.00 78.50 85 GLY A C 1
ATOM 664 O O . GLY A 1 85 ? -0.971 15.927 7.732 1.00 78.50 85 GLY A O 1
ATOM 665 N N . TYR A 1 86 ? -0.872 14.453 6.049 1.00 82.25 86 TYR A N 1
ATOM 666 C CA . TYR A 1 86 ? -2.152 14.776 5.437 1.00 82.25 86 TYR A CA 1
ATOM 667 C C . TYR A 1 86 ? -2.722 13.536 4.747 1.00 82.25 86 TYR A C 1
ATOM 669 O O . TYR A 1 86 ? -1.976 12.726 4.204 1.00 82.25 86 TYR A O 1
ATOM 677 N N . GLY A 1 87 ? -4.047 13.415 4.748 1.00 88.19 87 GLY A N 1
ATOM 678 C CA . GLY A 1 87 ? -4.766 1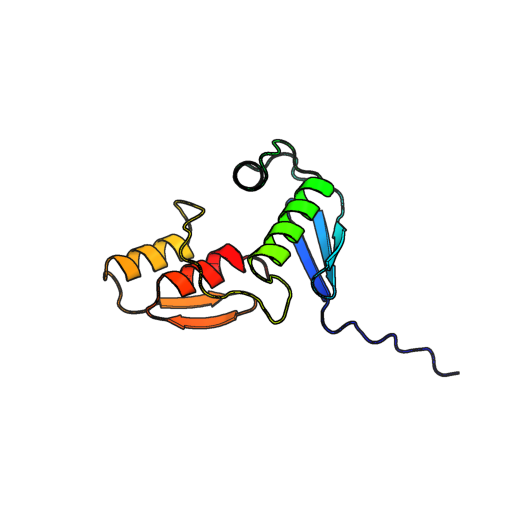2.297 4.145 1.00 88.19 87 GLY A CA 1
ATOM 679 C C . GLY A 1 87 ? -5.989 11.904 4.966 1.00 88.19 87 GLY A C 1
ATOM 680 O O . GLY A 1 87 ? -6.148 12.316 6.120 1.00 88.19 87 GLY A O 1
ATOM 681 N N . ALA A 1 88 ? -6.898 11.146 4.354 1.00 91.38 88 ALA A N 1
ATOM 682 C CA . ALA A 1 88 ? -8.123 10.715 5.024 1.00 91.38 88 ALA A CA 1
ATOM 683 C C . ALA A 1 88 ? -7.807 9.755 6.181 1.00 91.38 88 ALA A C 1
ATOM 685 O O . ALA A 1 88 ? -8.274 9.967 7.300 1.00 91.38 88 ALA A O 1
ATOM 686 N N . SER A 1 89 ? -6.954 8.755 5.940 1.00 92.00 89 SER A N 1
ATOM 687 C CA . SER A 1 89 ? -6.490 7.816 6.965 1.00 92.00 89 SER A CA 1
ATOM 688 C C . SER A 1 89 ? -5.771 8.517 8.109 1.00 92.00 89 SER A C 1
ATOM 690 O O . SER A 1 89 ? -6.034 8.228 9.269 1.00 92.00 89 SER A O 1
ATOM 692 N N . GLU A 1 90 ? -4.883 9.454 7.801 1.00 93.06 90 GLU A N 1
ATOM 693 C CA . GLU A 1 90 ? -4.094 10.251 8.742 1.00 93.06 90 GLU A CA 1
ATOM 694 C C . GLU A 1 90 ? -5.009 11.075 9.645 1.00 93.06 90 GLU A C 1
ATOM 696 O O . GLU A 1 90 ? -4.849 11.078 10.867 1.00 93.06 90 GLU A O 1
ATOM 701 N N . THR A 1 91 ? -6.020 11.712 9.051 1.00 94.19 91 THR A N 1
ATOM 702 C CA . THR A 1 91 ? -7.023 12.494 9.781 1.00 94.19 91 THR A CA 1
ATOM 703 C C . THR A 1 91 ? -7.822 11.600 10.727 1.00 94.19 91 THR A C 1
ATOM 705 O O . THR A 1 91 ? -7.946 11.913 11.911 1.00 94.19 91 THR A O 1
ATOM 708 N N . LEU A 1 92 ? -8.325 10.462 10.237 1.00 94.94 92 LEU A N 1
ATOM 709 C CA . LEU A 1 92 ? -9.135 9.530 11.027 1.00 94.94 92 LEU A CA 1
ATOM 710 C C . LEU A 1 92 ? -8.323 8.859 12.143 1.00 94.94 92 LEU A C 1
ATOM 712 O O . LEU A 1 92 ? -8.784 8.791 13.280 1.00 94.94 92 LEU A O 1
ATOM 716 N N . ALA A 1 93 ? -7.096 8.424 11.856 1.00 94.50 93 ALA A N 1
ATOM 717 C CA . ALA A 1 93 ? -6.195 7.843 12.848 1.00 94.50 93 ALA A CA 1
ATOM 718 C C . ALA A 1 93 ? -5.810 8.864 13.927 1.00 94.50 93 ALA A C 1
ATOM 720 O O . ALA A 1 93 ? -5.756 8.522 15.109 1.00 94.50 93 ALA A O 1
ATOM 721 N N . THR A 1 94 ? -5.609 10.131 13.548 1.00 94.56 94 THR A N 1
ATOM 722 C CA . THR A 1 94 ? -5.359 11.221 14.501 1.00 94.56 94 THR A CA 1
ATOM 723 C C . THR A 1 94 ? -6.590 11.484 15.364 1.00 94.56 94 THR A C 1
ATOM 725 O O . THR A 1 94 ? -6.459 11.632 16.579 1.00 94.56 94 THR A O 1
ATOM 728 N N . ALA A 1 95 ? -7.789 11.511 14.776 1.00 96.44 95 ALA A N 1
ATOM 729 C CA . ALA A 1 95 ? -9.035 11.709 15.512 1.00 96.44 95 ALA A CA 1
ATOM 730 C C . ALA A 1 95 ? -9.299 10.575 16.520 1.00 96.44 95 ALA A C 1
ATOM 732 O O . ALA A 1 95 ? -9.631 10.867 17.669 1.00 96.44 95 ALA A O 1
ATOM 733 N N . LEU A 1 96 ? -9.073 9.314 16.131 1.00 96.56 96 LEU A N 1
ATOM 734 C CA . LEU A 1 96 ? -9.136 8.152 17.030 1.00 96.56 96 LEU A CA 1
ATOM 735 C C . LEU A 1 96 ? -8.091 8.250 18.151 1.00 96.56 96 LEU A C 1
ATOM 737 O O . LEU A 1 96 ? -8.430 8.146 19.327 1.00 96.56 96 LEU A O 1
ATOM 741 N N . SER A 1 97 ? -6.829 8.534 17.808 1.00 95.00 97 SER A N 1
ATOM 742 C CA . SER A 1 97 ? -5.730 8.662 18.784 1.00 95.00 97 SER A CA 1
ATOM 743 C C . SER A 1 97 ? -5.998 9.739 19.839 1.00 95.00 97 SER A C 1
ATOM 745 O O . SER A 1 97 ? -5.642 9.576 21.005 1.00 95.00 97 SER A O 1
ATOM 747 N N . ASN A 1 98 ? -6.652 10.833 19.440 1.00 96.69 98 ASN A N 1
ATOM 748 C CA . ASN A 1 98 ? -7.026 11.938 20.323 1.00 96.69 98 ASN A CA 1
ATOM 749 C C . ASN A 1 98 ? -8.417 11.776 20.957 1.00 96.69 98 ASN A C 1
ATOM 751 O O . ASN A 1 98 ? -8.872 12.692 21.641 1.00 96.69 98 ASN A O 1
ATOM 755 N N . LYS A 1 99 ? -9.092 10.637 20.748 1.00 97.25 99 LYS A N 1
ATOM 756 C CA . LYS A 1 99 ? -10.442 10.349 21.263 1.00 97.25 99 LYS A CA 1
ATOM 757 C C . LYS A 1 99 ? -11.483 11.407 20.875 1.00 97.25 99 LYS A C 1
ATOM 759 O O . LYS A 1 99 ? -12.391 11.712 21.642 1.00 97.25 99 LYS A O 1
ATOM 764 N N . LEU A 1 100 ? -11.335 11.989 19.684 1.00 98.50 100 LEU A N 1
ATOM 765 C CA . LEU A 1 100 ? -12.338 12.879 19.090 1.00 98.50 100 LEU A CA 1
ATOM 766 C C . LEU A 1 100 ? -13.497 12.084 18.475 1.00 98.50 100 LEU A C 1
ATOM 768 O O . LEU A 1 100 ? -14.599 12.609 18.335 1.00 98.50 100 LEU A O 1
ATOM 772 N N . ILE A 1 101 ? -13.227 10.832 18.102 1.00 98.19 101 ILE A N 1
ATOM 773 C CA . ILE A 1 101 ? -14.193 9.826 17.663 1.00 98.19 101 ILE A CA 1
ATOM 774 C C . ILE A 1 101 ? -13.842 8.492 18.328 1.00 98.19 101 ILE A C 1
ATOM 776 O O . ILE A 1 101 ? -12.668 8.229 18.587 1.00 98.19 101 ILE A O 1
ATOM 780 N N . ASP A 1 102 ? -14.846 7.649 18.567 1.00 98.19 102 ASP A N 1
ATOM 781 C CA . ASP A 1 102 ? -14.655 6.333 19.196 1.00 98.19 102 ASP A CA 1
ATOM 782 C C . ASP A 1 102 ? -14.373 5.217 18.179 1.00 98.19 102 ASP A C 1
ATOM 784 O O . ASP A 1 102 ? -13.827 4.174 18.522 1.00 98.19 102 ASP A O 1
ATOM 788 N N . CYS A 1 103 ? -14.779 5.410 16.922 1.00 97.88 103 CYS A N 1
ATOM 789 C CA . CYS A 1 103 ? -14.688 4.403 15.871 1.00 97.88 103 CYS A CA 1
ATOM 790 C C . CYS A 1 103 ? -14.618 5.067 14.492 1.00 97.88 103 CYS A C 1
ATOM 792 O O . CYS A 1 103 ? -15.168 6.149 14.278 1.00 97.88 103 CYS A O 1
ATOM 794 N N . SER A 1 104 ? -13.987 4.383 13.542 1.00 97.06 104 SER A N 1
ATOM 795 C CA . SER A 1 104 ? -13.964 4.736 12.125 1.00 97.06 104 SER A CA 1
ATOM 796 C C . SER A 1 104 ? -14.550 3.609 11.273 1.00 97.06 104 SER A C 1
ATOM 798 O O . SER A 1 104 ? -14.395 2.428 11.594 1.00 97.06 104 SER A O 1
ATOM 800 N N . VAL A 1 105 ? -15.220 3.981 10.180 1.00 96.81 105 VAL A N 1
ATOM 801 C CA . VAL A 1 105 ? -15.697 3.063 9.137 1.00 96.81 105 VAL A CA 1
ATOM 802 C C . VAL A 1 105 ? -15.019 3.462 7.835 1.00 96.81 105 VAL A C 1
ATOM 804 O O . VAL A 1 105 ? -15.219 4.573 7.344 1.00 96.81 105 VAL A O 1
ATOM 807 N N . ILE A 1 106 ? -14.197 2.571 7.291 1.00 93.38 106 ILE A N 1
ATOM 808 C CA . ILE A 1 106 ? -13.325 2.847 6.148 1.00 93.38 106 ILE A CA 1
ATOM 809 C C . ILE A 1 106 ? -13.663 1.872 5.037 1.00 93.38 106 ILE A C 1
ATOM 811 O O . ILE A 1 106 ? -13.737 0.668 5.263 1.00 93.38 106 ILE A O 1
ATOM 815 N N . VAL A 1 107 ? -13.831 2.394 3.830 1.00 91.44 107 VAL A N 1
ATOM 816 C CA . VAL A 1 107 ? -13.856 1.582 2.616 1.00 91.44 107 VAL A CA 1
ATOM 817 C C . VAL A 1 107 ? -12.454 1.633 2.028 1.00 91.44 107 VAL A C 1
ATOM 819 O O . VAL A 1 107 ? -11.952 2.718 1.739 1.00 91.44 107 VAL A O 1
ATOM 822 N N . SER A 1 108 ? -11.804 0.480 1.928 1.00 87.50 108 SER A N 1
ATOM 823 C CA . SER A 1 108 ? -10.416 0.357 1.487 1.00 87.50 108 SER A CA 1
ATOM 824 C C . SER A 1 108 ? -10.301 -0.700 0.400 1.00 87.50 108 SER A C 1
ATOM 826 O O . SER A 1 108 ? -10.838 -1.809 0.523 1.00 87.50 108 SER A O 1
ATOM 828 N N . ASP A 1 109 ? -9.567 -0.358 -0.652 1.00 81.19 109 ASP A N 1
ATOM 829 C CA . ASP A 1 109 ? -9.265 -1.296 -1.717 1.00 81.19 109 ASP A CA 1
ATOM 830 C C . ASP A 1 109 ? -8.421 -2.460 -1.168 1.00 81.19 109 ASP A C 1
ATOM 832 O O . ASP A 1 109 ? -7.457 -2.288 -0.419 1.00 81.19 109 ASP A O 1
ATOM 836 N N . GLY A 1 110 ? -8.852 -3.690 -1.449 1.00 81.44 110 GLY A N 1
ATOM 837 C CA . GLY A 1 110 ? -8.217 -4.909 -0.940 1.00 81.44 110 GLY A CA 1
ATOM 838 C C . GLY A 1 110 ? -8.547 -5.299 0.512 1.00 81.44 110 GLY A C 1
ATOM 839 O O . GLY A 1 110 ? -8.241 -6.430 0.903 1.00 81.44 110 GLY A O 1
ATOM 840 N N . ALA A 1 111 ? -9.185 -4.441 1.316 1.00 89.00 111 ALA A N 1
ATOM 841 C CA . ALA A 1 111 ? -9.676 -4.793 2.662 1.00 89.00 111 ALA A CA 1
ATOM 842 C C . ALA A 1 111 ? -11.213 -4.798 2.775 1.00 89.00 111 ALA A C 1
ATOM 844 O O . ALA A 1 111 ? -11.757 -5.410 3.695 1.00 89.00 111 ALA A O 1
ATOM 845 N N . GLY A 1 112 ? -11.919 -4.163 1.834 1.00 89.94 112 GLY A N 1
ATOM 846 C CA . GLY A 1 112 ? -13.371 -4.006 1.877 1.00 89.94 112 GLY A CA 1
ATOM 847 C C . GLY A 1 112 ? -13.791 -2.933 2.882 1.00 89.94 112 GLY A C 1
ATOM 848 O O . GLY A 1 112 ? -13.125 -1.908 3.026 1.00 89.94 112 GLY A O 1
ATOM 849 N N . THR A 1 113 ? -14.909 -3.159 3.575 1.00 94.75 113 THR A N 1
ATOM 850 C CA . THR A 1 113 ? -15.364 -2.271 4.654 1.00 94.75 113 THR A CA 1
ATOM 851 C C . THR A 1 113 ? -14.733 -2.692 5.976 1.00 94.75 113 THR A C 1
ATOM 853 O O . THR A 1 113 ? -14.995 -3.785 6.475 1.00 94.75 113 THR A O 1
ATOM 856 N N . VAL A 1 114 ? -13.946 -1.800 6.569 1.00 94.69 114 VAL A N 1
ATOM 857 C CA . VAL A 1 114 ? -13.271 -1.989 7.855 1.00 94.69 114 VAL A CA 1
ATOM 858 C C . VAL A 1 114 ? -13.931 -1.099 8.901 1.00 94.69 114 VAL A C 1
ATOM 860 O O . VAL A 1 114 ? -14.046 0.110 8.711 1.00 94.69 114 VAL A O 1
ATOM 863 N N . ILE A 1 115 ? -14.353 -1.695 10.014 1.00 97.38 115 ILE A N 1
ATOM 864 C CA . ILE A 1 115 ? -14.877 -0.987 11.187 1.00 97.38 115 ILE A CA 1
ATOM 865 C C . ILE A 1 115 ? -13.865 -1.186 12.308 1.00 97.38 115 ILE A C 1
ATOM 867 O O . ILE A 1 115 ? -13.575 -2.326 12.674 1.00 97.38 115 ILE A O 1
ATOM 871 N N . THR A 1 116 ? -13.284 -0.103 12.818 1.00 97.19 116 THR A N 1
ATOM 872 C CA . THR A 1 116 ? -12.216 -0.197 13.816 1.00 97.19 116 THR A CA 1
ATOM 873 C C . THR A 1 116 ? -12.123 1.043 14.700 1.00 97.19 116 THR A C 1
ATOM 875 O O . THR A 1 116 ? -12.361 2.166 14.254 1.00 97.19 116 THR A O 1
ATOM 878 N N . ASP A 1 117 ? -11.738 0.826 15.951 1.00 97.31 117 ASP A N 1
ATOM 879 C CA . ASP A 1 117 ? -11.335 1.832 16.934 1.00 97.31 117 ASP A CA 1
ATOM 880 C C . ASP A 1 117 ? -9.804 2.013 16.996 1.00 97.31 117 ASP A C 1
ATOM 882 O O . ASP A 1 117 ? -9.309 2.868 17.729 1.00 97.31 117 ASP A O 1
ATOM 886 N N . LYS A 1 118 ? -9.042 1.238 16.210 1.00 96.88 118 LYS A N 1
ATOM 887 C CA . LYS A 1 118 ? -7.576 1.212 16.232 1.00 96.88 118 LYS A CA 1
ATOM 888 C C . LYS A 1 118 ? -6.962 2.130 15.167 1.00 96.88 118 LYS A C 1
ATOM 890 O O . LYS A 1 118 ? -7.087 1.831 13.972 1.00 96.88 118 LYS A O 1
ATOM 895 N N . PRO A 1 119 ? -6.251 3.210 15.550 1.00 95.12 119 PRO A N 1
ATOM 896 C CA . PRO A 1 119 ? -5.560 4.094 14.607 1.00 95.12 119 PRO A CA 1
ATOM 897 C C . PRO A 1 119 ? -4.595 3.365 13.661 1.00 95.12 119 PRO A C 1
ATOM 899 O O . PRO A 1 119 ? -4.486 3.722 12.488 1.00 95.12 119 PRO A O 1
ATOM 902 N N . GLU A 1 120 ? -3.920 2.326 14.145 1.00 94.81 120 GLU A N 1
ATOM 903 C CA . GLU A 1 120 ? -2.940 1.548 13.390 1.00 94.81 120 GLU A CA 1
ATOM 904 C C . GLU A 1 120 ? -3.564 0.724 12.260 1.00 94.81 120 GLU A C 1
ATOM 906 O O . GLU A 1 120 ? -2.944 0.555 11.209 1.00 94.81 120 GLU A O 1
ATOM 911 N N . ILE A 1 121 ? -4.810 0.266 12.425 1.00 94.88 121 ILE A N 1
ATOM 912 C CA . ILE A 1 121 ? -5.551 -0.400 11.347 1.00 94.88 121 ILE A CA 1
ATOM 913 C C . ILE A 1 121 ? -5.947 0.631 10.291 1.00 94.88 121 ILE A C 1
ATOM 915 O O . ILE A 1 121 ? -5.763 0.391 9.100 1.00 94.88 121 ILE A O 1
ATOM 919 N N . VAL A 1 122 ? -6.428 1.808 10.715 1.00 94.38 122 VAL A N 1
ATOM 920 C CA . VAL A 1 122 ? -6.774 2.915 9.806 1.00 94.38 122 VAL A CA 1
ATOM 921 C C . VAL A 1 122 ? -5.584 3.308 8.925 1.00 94.38 122 VAL A C 1
ATOM 923 O O . VAL A 1 122 ? -5.741 3.482 7.715 1.00 94.38 122 VAL A O 1
ATOM 926 N N . GLN A 1 123 ? -4.392 3.423 9.515 1.00 92.50 123 GLN A N 1
ATOM 927 C CA . GLN A 1 123 ? -3.160 3.716 8.781 1.00 92.50 123 GLN A CA 1
ATOM 928 C C . GLN A 1 123 ? -2.730 2.562 7.873 1.00 92.50 123 GLN A C 1
ATOM 930 O O . GLN A 1 123 ? -2.374 2.798 6.718 1.00 92.50 123 GLN A O 1
ATOM 935 N N . GLY A 1 124 ? -2.775 1.319 8.355 1.00 91.56 124 GLY A N 1
ATOM 936 C CA . GLY A 1 124 ? -2.373 0.161 7.557 1.00 91.56 124 GLY A CA 1
ATOM 937 C C . GLY A 1 124 ? -3.192 0.029 6.273 1.00 91.56 124 GLY A C 1
ATOM 938 O O . GLY A 1 124 ? -2.621 -0.037 5.182 1.00 91.56 124 GLY A O 1
ATOM 939 N N . VAL A 1 125 ? -4.522 0.093 6.374 1.00 91.94 125 VAL A N 1
ATOM 940 C CA . VAL A 1 125 ? -5.407 -0.063 5.205 1.00 91.94 125 VAL A CA 1
ATOM 941 C C . VAL A 1 125 ? -5.460 1.179 4.310 1.00 91.94 125 VAL A C 1
ATOM 943 O O . VAL A 1 125 ? -5.637 1.058 3.100 1.00 91.94 125 VAL A O 1
ATOM 946 N N . GLY A 1 126 ? -5.314 2.380 4.876 1.00 89.06 126 GLY A N 1
ATOM 947 C CA . GLY A 1 126 ? -5.430 3.631 4.121 1.00 89.06 126 GLY A CA 1
ATOM 948 C C . GLY A 1 126 ? -4.138 4.084 3.447 1.00 89.06 126 GLY A C 1
ATOM 949 O O . GLY A 1 126 ? -4.185 4.652 2.358 1.00 89.06 126 GLY A O 1
ATOM 950 N N . MET A 1 127 ? -2.986 3.800 4.056 1.00 84.62 127 MET A N 1
ATOM 951 C CA . MET A 1 127 ? -1.687 4.185 3.511 1.00 84.62 127 MET A CA 1
ATOM 952 C C . MET A 1 127 ? -1.014 3.022 2.784 1.00 84.62 127 MET A C 1
ATOM 954 O O . MET A 1 127 ? -0.657 3.147 1.612 1.00 84.62 127 MET A O 1
ATOM 958 N N . MET A 1 128 ? -0.819 1.886 3.461 1.00 82.31 128 MET A N 1
ATOM 959 C CA . MET A 1 128 ? 0.052 0.830 2.930 1.00 82.31 128 MET A CA 1
ATOM 960 C C . MET A 1 128 ? -0.592 0.045 1.798 1.00 82.31 128 MET A C 1
ATOM 962 O O . MET A 1 128 ? 0.089 -0.366 0.858 1.00 82.31 128 MET A O 1
ATOM 966 N N . MET A 1 129 ? -1.904 -0.127 1.897 1.00 83.50 129 MET A N 1
ATOM 967 C CA . MET A 1 129 ? -2.738 -0.824 0.926 1.00 83.50 129 MET A CA 1
ATOM 968 C C . MET A 1 129 ? -3.367 0.115 -0.113 1.00 83.50 129 MET A C 1
ATOM 970 O O . MET A 1 129 ? -4.155 -0.333 -0.937 1.00 83.50 129 MET A O 1
ATOM 974 N N . SER A 1 130 ? -3.022 1.406 -0.095 1.00 76.31 130 SER A N 1
ATOM 975 C CA . SER A 1 130 ? -3.590 2.391 -1.018 1.00 76.31 130 SER A CA 1
ATOM 976 C C . SER A 1 130 ? -3.324 2.018 -2.479 1.00 76.31 130 SER A C 1
ATOM 978 O O . SER A 1 130 ? -2.166 1.823 -2.862 1.00 76.31 130 SER A O 1
ATOM 980 N N . GLY A 1 131 ? -4.387 1.974 -3.287 1.00 73.75 131 GLY A N 1
ATOM 981 C CA . GLY A 1 131 ? -4.327 1.708 -4.727 1.00 73.75 131 GLY A CA 1
ATOM 982 C C . GLY A 1 131 ? -4.373 0.232 -5.132 1.00 73.75 131 GLY A C 1
ATOM 983 O O . GLY A 1 131 ? -4.020 -0.061 -6.276 1.00 73.75 131 GLY A O 1
ATOM 984 N N . LEU A 1 132 ? -4.752 -0.663 -4.207 1.00 68.56 132 LEU A N 1
ATOM 985 C CA . LEU A 1 132 ? -5.090 -2.064 -4.503 1.00 68.56 132 LEU A CA 1
ATOM 986 C C . LEU A 1 132 ? -6.375 -2.219 -5.332 1.00 68.56 132 LEU A C 1
ATOM 988 O O . LEU A 1 132 ? -7.112 -1.228 -5.501 1.00 68.56 132 LEU A O 1
#

Sequence (132 aa):
MMMSMKMMNDDEHIWEVGKARMIVRDGKVVSVSDPLIKLCPIHYAIIGEERMSSESIRQAMELKIKIYGLCTPGRLIENNSIAMGYGASETLATALSNKLIDCSVIVSDGAGTVITDKPEIVQGVGMMMSGL

Radius of gyration: 16.98 Å; chains: 1; bounding box: 31×46×50 Å

Foldseek 3Di:
DPDPPPPPQPQWDWFADLNWIWIAGPLATPFTGFHPRFADVLLCLQQVDRGDGSVSVRVSSNVLCVPAVASHPRGDLFAPDDSDCDDPLNVVLVCLVVVVDQWDWDAAVPPGTDIDSHSRNSCSRGPSRHGD

pLDDT: mean 87.82, std 13.38, range [36.38, 98.5]

Secondary structure (DSSP, 8-state):
---------S-EEEEEETTEEEEEETTEEEEEPPPS----HHHHHHH--SS--HHHHHHHHHHHHHHH-TTSTT----------S-SHHHHHHHHHHTTS-S-EEEEETTTEEEEES-HHHHHIIIIITTT-